Protein AF-A0AAN9V231-F1 (afdb_monomer)

Nearest PDB structures (foldseek):
  8a6m-assembly1_A  TM=7.339E-01  e=2.922E-03  Homo sapiens
  8vdo-assembly1_A  TM=5.564E-01  e=2.062E+00  Mus musculus
  8u8f-assembly1_R  TM=3.914E-01  e=3.463E-01  Homo sapiens
  2lqg-assembly1_A  TM=4.784E-01  e=1.957E+00  Mus musculus

Solvent-accessible surface area (backbone atoms only — not comparable to full-atom values): 8748 Å² total; per-residue (Å²): 118,74,64,61,58,51,53,54,54,51,51,52,52,53,47,50,54,51,33,50,52,46,37,52,54,40,51,49,54,52,50,54,48,51,52,34,64,75,64,76,44,80,73,92,59,82,88,62,81,66,88,54,68,55,52,57,46,43,38,50,48,25,53,50,47,51,54,50,47,51,49,62,62,44,28,70,76,77,37,62,92,75,54,48,69,67,57,46,40,50,53,34,41,53,49,15,52,50,26,48,53,39,21,51,55,42,47,80,71,42,88,48,69,73,54,40,51,46,24,52,54,28,46,50,48,17,52,52,28,44,52,52,27,51,51,50,51,53,52,59,63,66,68,66,69,78,76,77,68,82,80,80,81,90,82,134

Organism: NCBI:txid117547

Foldseek 3Di:
DVVVVVVLLVLLVVLLVLLVVLLVLLVVVVVVLVVCVVVVPVPDQPDPDDDPVLSVLSNVLSVLSNVLSCCLVVCVVPPVPPDDLVVNLVSLVVSLVSLVVSLVSLVVRDPDDSSPVSSVSSVVSSVSSVV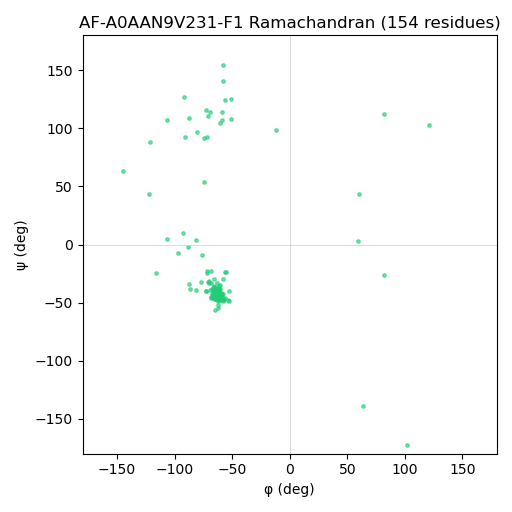SSVVSVVVVVVVPPDPPDPPPDPDD

Radius of gyration: 21.51 Å; Cα contacts (8 Å, |Δi|>4): 125; chains: 1; bounding box: 66×22×69 Å

Secondary structure (DSSP, 8-state):
-HHHHHHHHHHHHHHHHHHHHHHHHHHHHHHHHHHHHHT----SSTT--S--HHHHHHHHHHHHHHHHHHHHHHHHHH-TTT--HHHHHHHHHHHHHHHHHHHHHHHTT--SHHHHHHHHHHHHHHHHHHHHHHHHHHHHHHTT------------

Sequence (156 aa):
MATALSYVSIAYIVAAVFAVIELILTAYTLTQIAQTVASGTHRAFGYWGYSSPRVSFMLFNSVWTLLVLLYVALTPLYMASLHHKLAATVLTTITAIFWFAGSIALAVVSGGGVVAAAVAFGFFLWAIFTGLAALDLLETRRGGGVKTGPAANPGV

Structure (mmCIF, N/CA/C/O backbone):
data_AF-A0AAN9V231-F1
#
_entry.id   AF-A0AAN9V231-F1
#
loop_
_atom_site.group_PDB
_atom_site.id
_atom_site.type_symbol
_atom_site.label_atom_id
_atom_site.label_alt_id
_atom_site.label_comp_id
_atom_site.label_asym_id
_atom_site.label_entity_id
_atom_site.label_seq_id
_atom_site.pdbx_PDB_ins_code
_atom_site.Cartn_x
_atom_site.Cartn_y
_atom_site.Cartn_z
_atom_site.occupancy
_atom_site.B_iso_or_equiv
_atom_site.auth_seq_id
_atom_site.auth_comp_id
_atom_site.auth_asym_id
_atom_site.auth_atom_id
_atom_site.pdbx_PDB_model_num
ATOM 1 N N . MET A 1 1 ? -7.289 -9.402 25.177 1.00 45.44 1 MET A N 1
ATOM 2 C CA . MET A 1 1 ? -7.542 -8.184 24.371 1.00 45.44 1 MET A CA 1
ATOM 3 C C . MET A 1 1 ? -6.274 -7.349 24.146 1.00 45.44 1 MET A C 1
ATOM 5 O O . MET A 1 1 ? -6.127 -6.815 23.060 1.00 45.44 1 MET A O 1
ATOM 9 N N . ALA A 1 2 ? -5.318 -7.310 25.089 1.00 43.97 2 ALA A N 1
ATOM 10 C CA . ALA A 1 2 ? -4.039 -6.596 24.924 1.00 43.97 2 ALA A CA 1
ATOM 11 C C . ALA A 1 2 ? -3.099 -7.163 23.831 1.00 43.97 2 ALA A C 1
ATOM 13 O O . ALA A 1 2 ? -2.352 -6.417 23.208 1.00 43.97 2 ALA A O 1
ATOM 14 N N . THR A 1 3 ? -3.154 -8.468 23.550 1.00 52.34 3 THR A N 1
ATOM 15 C CA . THR A 1 3 ? -2.281 -9.122 22.556 1.00 52.34 3 THR A CA 1
ATOM 16 C C . THR A 1 3 ? -2.649 -8.782 21.110 1.00 52.34 3 THR A C 1
ATOM 18 O O . THR A 1 3 ? -1.765 -8.521 20.306 1.00 52.34 3 THR A O 1
ATOM 21 N N . ALA A 1 4 ? -3.942 -8.710 20.777 1.00 48.03 4 ALA A N 1
ATOM 22 C CA . ALA A 1 4 ? -4.405 -8.356 19.429 1.00 48.03 4 ALA A CA 1
ATOM 23 C C . ALA A 1 4 ? -3.995 -6.924 19.030 1.00 48.03 4 ALA A C 1
ATOM 25 O O . ALA A 1 4 ? -3.516 -6.705 17.921 1.00 48.03 4 ALA A O 1
ATOM 26 N N . LEU A 1 5 ? -4.082 -5.978 19.971 1.00 56.38 5 LEU A N 1
ATOM 27 C CA . LEU A 1 5 ? -3.612 -4.597 19.802 1.00 56.38 5 LEU A CA 1
ATOM 28 C C . LEU A 1 5 ? -2.095 -4.510 19.572 1.00 56.38 5 LEU A C 1
ATOM 30 O O . LEU A 1 5 ? -1.637 -3.667 18.801 1.00 56.38 5 LEU A O 1
ATOM 34 N N . SER A 1 6 ? -1.319 -5.412 20.185 1.00 67.31 6 SER A N 1
ATOM 35 C CA . SER A 1 6 ? 0.125 -5.508 19.954 1.00 67.31 6 SER A CA 1
ATOM 36 C C . SER A 1 6 ? 0.438 -6.002 18.537 1.00 67.31 6 SER A C 1
ATOM 38 O O . SER A 1 6 ? 1.238 -5.377 17.846 1.00 67.31 6 SER A O 1
ATOM 40 N N . TYR A 1 7 ? -0.247 -7.045 18.054 1.00 72.94 7 TYR A N 1
ATOM 41 C CA . TYR A 1 7 ? -0.036 -7.566 16.697 1.00 72.94 7 TYR A CA 1
ATOM 42 C C . TYR A 1 7 ? -0.441 -6.579 15.598 1.00 72.94 7 TYR A C 1
ATOM 44 O O . TYR A 1 7 ? 0.287 -6.434 14.619 1.00 72.94 7 TYR A O 1
ATOM 52 N N . VAL A 1 8 ? -1.563 -5.872 15.766 1.00 74.75 8 VAL A N 1
ATOM 53 C CA . VAL A 1 8 ? -2.022 -4.846 14.813 1.00 74.75 8 VAL A CA 1
ATOM 54 C C . VAL A 1 8 ? -1.013 -3.696 14.721 1.00 74.75 8 VAL A C 1
ATOM 56 O O . VAL A 1 8 ? -0.635 -3.289 13.625 1.00 74.75 8 VAL A O 1
ATOM 59 N N . SER A 1 9 ? -0.495 -3.234 15.862 1.00 77.69 9 SER A N 1
ATOM 60 C CA . SER A 1 9 ? 0.554 -2.206 15.904 1.00 77.69 9 SER A CA 1
ATOM 61 C C . SER A 1 9 ? 1.836 -2.655 15.192 1.00 77.69 9 SER A C 1
ATOM 63 O O . SER A 1 9 ? 2.403 -1.903 14.403 1.00 77.69 9 SER A O 1
ATOM 65 N N . ILE A 1 10 ? 2.273 -3.899 15.421 1.00 82.62 10 ILE A N 1
ATOM 66 C CA . ILE A 1 10 ? 3.444 -4.475 14.743 1.00 82.62 10 ILE A CA 1
ATOM 67 C C . ILE A 1 10 ? 3.209 -4.551 13.229 1.00 82.62 10 ILE A C 1
ATOM 69 O O . ILE A 1 10 ? 4.090 -4.181 12.456 1.00 82.62 10 ILE A O 1
ATOM 73 N N . ALA A 1 11 ? 2.020 -4.975 12.794 1.00 83.81 11 ALA A N 1
ATOM 74 C CA . ALA A 1 11 ? 1.671 -5.050 11.378 1.00 83.81 11 ALA A CA 1
ATOM 75 C C . ALA A 1 11 ? 1.719 -3.674 10.691 1.00 83.81 11 ALA A C 1
ATOM 77 O O . ALA A 1 11 ? 2.219 -3.584 9.572 1.00 83.81 11 ALA A O 1
ATOM 78 N N . TYR A 1 12 ? 1.293 -2.597 11.363 1.00 85.31 12 TYR A N 1
ATOM 79 C CA . TYR A 1 12 ? 1.435 -1.235 10.835 1.00 85.31 12 TYR A CA 1
ATOM 80 C C . TYR A 1 12 ? 2.895 -0.798 10.699 1.00 85.31 12 TYR A C 1
ATOM 82 O O . TYR A 1 12 ? 3.246 -0.176 9.698 1.00 85.31 12 TYR A O 1
ATOM 90 N N . ILE A 1 13 ? 3.760 -1.153 11.655 1.00 85.06 13 ILE A N 1
ATOM 91 C CA . ILE A 1 13 ? 5.198 -0.857 11.567 1.00 85.06 13 ILE A CA 1
ATOM 92 C C . ILE A 1 13 ? 5.819 -1.601 10.380 1.00 85.06 13 ILE A C 1
ATOM 94 O O . ILE A 1 13 ? 6.524 -0.996 9.574 1.00 85.06 13 ILE A O 1
ATOM 98 N N . VAL A 1 14 ? 5.529 -2.897 10.230 1.00 87.31 14 VAL A N 1
ATOM 99 C CA . VAL A 1 14 ? 6.024 -3.700 9.098 1.00 87.31 14 VAL A CA 1
ATOM 100 C C . VAL A 1 14 ? 5.511 -3.141 7.767 1.00 87.31 14 VAL A C 1
ATOM 102 O O . VAL A 1 14 ? 6.294 -2.979 6.832 1.00 87.31 14 VAL A O 1
ATOM 105 N N . ALA A 1 15 ? 4.228 -2.773 7.693 1.00 86.12 15 ALA A N 1
ATOM 106 C CA . ALA A 1 15 ? 3.647 -2.139 6.513 1.00 86.12 15 ALA A CA 1
ATOM 107 C C . ALA A 1 15 ? 4.323 -0.799 6.185 1.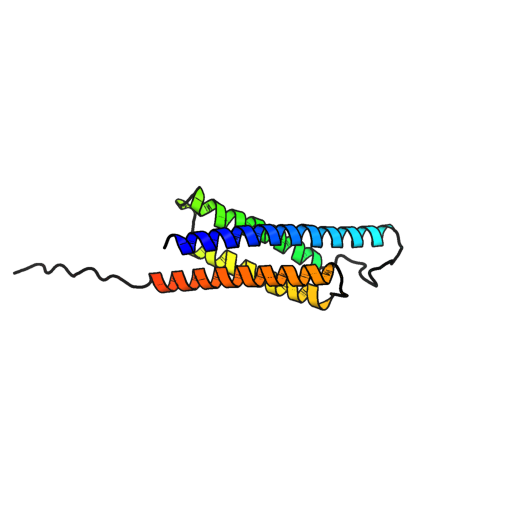00 86.12 15 ALA A C 1
ATOM 109 O O . ALA A 1 15 ? 4.586 -0.525 5.017 1.00 86.12 15 ALA A O 1
ATOM 110 N N . ALA A 1 16 ? 4.660 0.015 7.191 1.00 86.88 16 ALA A N 1
ATOM 111 C CA . ALA A 1 16 ? 5.379 1.270 6.986 1.00 86.88 16 ALA A CA 1
ATOM 112 C C . ALA A 1 16 ? 6.766 1.028 6.378 1.00 86.88 16 ALA A C 1
ATOM 114 O O . ALA A 1 16 ? 7.132 1.677 5.401 1.00 86.88 16 ALA A O 1
ATOM 115 N N . VAL A 1 17 ? 7.516 0.057 6.912 1.00 89.00 17 VAL A N 1
ATOM 116 C CA . VAL A 1 17 ? 8.841 -0.306 6.387 1.00 89.00 17 VAL A CA 1
ATOM 117 C C . VAL A 1 17 ? 8.737 -0.773 4.936 1.00 89.00 17 VAL A C 1
ATOM 119 O O . VAL A 1 17 ? 9.490 -0.302 4.086 1.00 89.00 17 VAL A O 1
ATOM 122 N N . PHE A 1 18 ? 7.783 -1.652 4.627 1.00 86.75 18 PHE A N 1
ATOM 123 C CA . PHE A 1 18 ? 7.593 -2.145 3.263 1.00 86.75 18 PHE A CA 1
ATOM 124 C C . PHE A 1 18 ? 7.149 -1.032 2.303 1.00 86.75 18 PHE A C 1
ATOM 126 O O . PHE A 1 18 ? 7.655 -0.966 1.187 1.00 86.75 18 PHE A O 1
ATOM 133 N N . ALA A 1 19 ? 6.285 -0.109 2.737 1.00 84.25 19 ALA A N 1
ATOM 134 C CA . ALA A 1 19 ? 5.872 1.036 1.924 1.00 84.25 19 ALA A CA 1
ATOM 135 C C . ALA A 1 19 ? 7.042 1.988 1.619 1.00 84.25 19 ALA A C 1
ATOM 137 O O . ALA A 1 19 ? 7.143 2.510 0.509 1.00 84.25 19 ALA A O 1
ATOM 138 N N . VAL A 1 20 ? 7.960 2.193 2.572 1.00 89.25 20 VAL A N 1
ATOM 139 C CA . VAL A 1 20 ? 9.189 2.974 2.343 1.00 89.25 20 VAL A CA 1
ATOM 140 C C . VAL A 1 20 ? 10.121 2.262 1.362 1.00 89.25 20 VAL A C 1
ATOM 142 O O . VAL A 1 20 ? 10.660 2.907 0.464 1.00 89.25 20 VAL A O 1
ATOM 145 N N . ILE A 1 21 ? 10.289 0.943 1.491 1.00 87.00 21 ILE A N 1
ATOM 146 C CA . ILE A 1 21 ? 11.085 0.141 0.549 1.00 87.00 21 ILE A CA 1
ATOM 147 C C . ILE A 1 21 ? 10.525 0.278 -0.874 1.00 87.00 21 ILE A C 1
ATOM 149 O O . ILE A 1 21 ? 11.282 0.576 -1.799 1.00 87.00 21 ILE A O 1
ATOM 153 N N . GLU A 1 22 ? 9.208 0.156 -1.046 1.00 86.69 22 GLU A N 1
ATOM 154 C CA . GLU A 1 22 ? 8.537 0.359 -2.334 1.00 86.69 22 GLU A CA 1
ATOM 155 C C . GLU A 1 22 ? 8.708 1.777 -2.878 1.00 86.69 22 GLU A C 1
ATOM 157 O O . GLU A 1 22 ? 8.964 1.965 -4.068 1.00 86.69 22 GLU A O 1
ATOM 162 N N . LEU A 1 23 ? 8.617 2.799 -2.024 1.00 85.56 23 LEU A N 1
ATOM 163 C CA . LEU A 1 23 ? 8.852 4.184 -2.431 1.00 85.56 23 LEU A CA 1
ATOM 164 C C . LEU A 1 23 ? 10.270 4.373 -2.989 1.00 85.56 23 LEU A C 1
ATOM 166 O O . LEU A 1 23 ? 10.449 5.022 -4.018 1.00 85.56 23 LEU A O 1
ATOM 170 N N . ILE A 1 24 ? 11.275 3.778 -2.342 1.00 82.62 24 ILE A N 1
ATOM 171 C CA . ILE A 1 24 ? 12.671 3.853 -2.789 1.00 82.62 24 ILE A CA 1
ATOM 172 C C . ILE A 1 24 ? 12.863 3.080 -4.101 1.00 82.62 24 ILE A C 1
ATOM 174 O O . ILE A 1 24 ? 13.472 3.605 -5.033 1.00 82.62 24 ILE A O 1
ATOM 178 N N . LEU A 1 25 ? 12.325 1.862 -4.206 1.00 80.00 25 LEU A N 1
ATOM 179 C CA . LEU A 1 25 ? 12.412 1.033 -5.415 1.00 80.00 25 LEU A CA 1
ATOM 180 C C . LEU A 1 25 ? 11.765 1.731 -6.617 1.00 80.00 25 LEU A C 1
ATOM 182 O O . LEU A 1 25 ? 12.376 1.849 -7.681 1.00 80.00 25 LEU A O 1
ATOM 186 N N . THR A 1 26 ? 10.555 2.257 -6.442 1.00 77.88 26 THR A N 1
ATOM 187 C CA . THR A 1 26 ? 9.824 2.967 -7.499 1.00 77.88 26 THR A CA 1
ATOM 188 C C . THR A 1 26 ? 10.522 4.269 -7.893 1.00 77.88 26 THR A C 1
ATOM 190 O O . THR A 1 26 ? 10.715 4.511 -9.087 1.00 77.88 26 THR A O 1
ATOM 193 N N . ALA A 1 27 ? 11.021 5.059 -6.937 1.00 80.50 27 ALA A N 1
ATOM 194 C CA . ALA A 1 27 ? 11.820 6.254 -7.223 1.00 80.50 27 ALA A CA 1
ATOM 195 C C . ALA A 1 27 ? 13.126 5.932 -7.975 1.00 80.50 27 ALA A C 1
ATOM 197 O O . ALA A 1 27 ? 13.499 6.642 -8.917 1.00 80.50 27 ALA A O 1
ATOM 198 N N . TYR A 1 28 ? 13.800 4.835 -7.621 1.00 79.50 28 TYR A N 1
ATOM 199 C CA . TYR A 1 28 ? 14.991 4.373 -8.331 1.00 79.50 28 TYR A CA 1
ATOM 200 C C . TYR A 1 28 ? 14.666 3.995 -9.782 1.00 79.50 28 TYR A C 1
ATOM 202 O O . TYR A 1 28 ? 15.356 4.445 -10.697 1.00 79.50 28 TYR A O 1
ATOM 210 N N . THR A 1 29 ? 13.579 3.250 -10.020 1.00 71.69 29 THR A N 1
ATOM 211 C CA . THR A 1 29 ? 13.161 2.897 -11.391 1.00 71.69 29 THR A CA 1
ATOM 212 C C . THR A 1 29 ? 12.827 4.130 -12.235 1.00 71.69 29 THR A C 1
ATOM 214 O O . THR A 1 29 ? 13.238 4.198 -13.392 1.00 71.69 29 THR A O 1
ATOM 217 N N . LEU A 1 30 ? 12.179 5.150 -11.658 1.00 71.94 30 LEU A N 1
ATOM 218 C CA . LEU A 1 30 ? 11.933 6.425 -12.344 1.00 71.94 30 LEU A CA 1
ATOM 219 C C . LEU A 1 30 ? 13.233 7.159 -12.687 1.00 71.94 30 LEU A C 1
ATOM 221 O O . LEU A 1 30 ? 13.364 7.695 -13.786 1.00 71.94 30 LEU A O 1
ATOM 225 N N . THR A 1 31 ? 14.207 7.150 -11.775 1.00 74.56 31 THR A N 1
ATOM 226 C CA . THR A 1 31 ? 15.513 7.791 -11.992 1.00 74.56 31 THR A CA 1
ATOM 227 C C . THR A 1 31 ? 16.284 7.110 -13.126 1.00 74.56 31 THR A C 1
ATOM 229 O O . THR A 1 31 ? 16.831 7.792 -13.990 1.00 74.56 31 THR A O 1
ATOM 232 N N . GLN A 1 32 ? 16.263 5.774 -13.186 1.00 68.50 32 GLN A N 1
ATOM 233 C CA . GLN A 1 32 ? 16.868 5.004 -14.279 1.00 68.50 32 GLN A CA 1
ATOM 234 C C . GLN A 1 32 ? 16.208 5.322 -15.630 1.00 68.50 32 GLN A C 1
ATOM 236 O O . GLN A 1 32 ? 16.903 5.550 -16.622 1.00 68.50 32 GLN A O 1
ATOM 241 N N . ILE A 1 33 ? 14.873 5.418 -15.672 1.00 66.81 33 ILE A N 1
ATOM 242 C CA . ILE A 1 33 ? 14.135 5.805 -16.885 1.00 66.81 33 ILE A CA 1
ATOM 243 C C . ILE A 1 33 ? 14.542 7.219 -17.326 1.00 66.81 33 ILE A C 1
ATOM 245 O O . ILE A 1 33 ? 14.886 7.424 -18.489 1.00 66.81 33 ILE A O 1
ATOM 249 N N . ALA A 1 34 ? 14.574 8.184 -16.403 1.00 66.94 34 ALA A N 1
ATOM 250 C CA . ALA A 1 34 ? 14.941 9.567 -16.702 1.00 66.94 34 ALA A CA 1
ATOM 251 C C . ALA A 1 34 ? 16.374 9.693 -17.251 1.00 66.94 34 ALA A C 1
ATOM 253 O O . ALA A 1 34 ? 16.602 10.394 -18.239 1.00 66.94 34 ALA A O 1
ATOM 254 N N . GLN A 1 35 ? 17.333 8.970 -16.664 1.00 64.69 35 GLN A N 1
ATOM 255 C CA . GLN A 1 35 ? 18.721 8.937 -17.136 1.00 64.69 35 GLN A CA 1
ATOM 256 C C . GLN A 1 35 ? 18.855 8.288 -18.521 1.00 64.69 35 GLN A C 1
ATOM 258 O O . GLN A 1 35 ? 19.641 8.759 -19.344 1.00 64.69 35 GLN A O 1
ATOM 263 N N . THR A 1 36 ? 18.063 7.255 -18.815 1.00 61.81 36 THR A N 1
ATOM 264 C CA . THR A 1 36 ? 18.053 6.581 -20.127 1.00 61.81 36 THR A CA 1
ATOM 265 C C . THR A 1 36 ? 17.517 7.509 -21.226 1.00 61.81 36 THR A C 1
ATOM 267 O O . THR A 1 36 ? 18.079 7.569 -22.318 1.00 61.81 36 THR A O 1
ATOM 270 N N . VAL A 1 37 ? 16.477 8.298 -20.924 1.00 61.62 37 VAL A N 1
ATOM 271 C CA . VAL A 1 37 ? 15.910 9.295 -21.852 1.00 61.62 37 VAL A CA 1
ATOM 272 C C . VAL A 1 37 ? 16.891 10.446 -22.101 1.00 61.62 37 VAL A C 1
ATOM 274 O O . VAL A 1 37 ? 17.082 10.848 -23.246 1.00 61.62 37 VAL A O 1
ATOM 277 N N . ALA A 1 38 ? 17.555 10.949 -21.055 1.00 65.12 38 ALA A N 1
ATOM 278 C CA . ALA A 1 38 ? 18.500 12.062 -21.169 1.00 65.12 38 ALA A CA 1
ATOM 279 C C . ALA A 1 38 ? 19.799 11.695 -21.910 1.00 65.12 38 ALA A C 1
ATOM 281 O O . ALA A 1 38 ? 20.392 12.538 -22.576 1.00 65.12 38 ALA A O 1
ATOM 282 N N . SER A 1 39 ? 20.248 10.441 -21.804 1.00 63.66 39 SER A N 1
ATOM 283 C CA . SER A 1 39 ? 21.500 9.972 -22.412 1.00 63.66 39 SER A CA 1
ATOM 284 C C . SER A 1 39 ? 21.341 9.457 -23.846 1.00 63.66 39 SER A C 1
ATOM 286 O O . SER A 1 39 ? 22.330 9.035 -24.444 1.00 63.66 39 SER A O 1
ATOM 288 N N . GLY A 1 40 ? 20.119 9.431 -24.403 1.00 58.78 40 GLY A N 1
ATOM 289 C CA . GLY A 1 40 ? 19.824 8.911 -25.750 1.00 58.78 40 GLY A CA 1
ATOM 290 C C . GLY A 1 40 ? 20.197 7.434 -25.959 1.00 58.78 40 GLY A C 1
ATOM 291 O O . GLY A 1 40 ? 20.055 6.891 -27.057 1.00 58.78 40 GLY A O 1
ATOM 292 N N . THR A 1 41 ? 20.683 6.766 -24.911 1.00 57.03 41 THR A N 1
ATOM 293 C CA . THR A 1 41 ? 21.264 5.435 -24.979 1.00 57.03 41 THR A CA 1
ATOM 294 C C . THR A 1 41 ? 20.270 4.466 -24.357 1.00 57.03 41 THR A C 1
ATOM 296 O O . THR A 1 41 ? 20.100 4.433 -23.145 1.00 57.03 41 THR A O 1
ATOM 299 N N . HIS A 1 42 ? 19.617 3.652 -25.185 1.00 57.84 42 HIS A N 1
ATOM 300 C CA . HIS A 1 42 ? 18.626 2.653 -24.769 1.00 57.84 42 HIS A CA 1
ATOM 301 C C . HIS A 1 42 ? 19.298 1.430 -24.115 1.00 57.84 42 HIS A C 1
ATOM 303 O O . HIS A 1 42 ? 19.144 0.303 -24.583 1.00 57.84 42 HIS A O 1
ATOM 309 N N . ARG A 1 43 ? 20.138 1.619 -23.091 1.00 52.59 43 ARG A N 1
ATOM 310 C CA . ARG A 1 43 ? 20.826 0.498 -22.436 1.00 52.59 43 ARG A CA 1
ATOM 311 C C . ARG A 1 43 ? 19.990 0.006 -21.253 1.00 52.59 43 ARG A C 1
ATOM 313 O O . ARG A 1 43 ? 19.627 0.774 -20.375 1.00 52.59 43 ARG A O 1
ATOM 320 N N . ALA A 1 44 ? 19.728 -1.300 -21.271 1.00 49.59 44 ALA A N 1
ATOM 321 C CA . ALA A 1 44 ? 19.129 -2.155 -20.238 1.00 49.59 44 ALA A CA 1
ATOM 322 C C . ALA A 1 44 ? 17.595 -2.201 -20.090 1.00 49.59 44 ALA A C 1
ATOM 324 O O . ALA A 1 44 ? 17.094 -3.258 -19.716 1.00 49.59 44 ALA A O 1
ATOM 325 N N . PHE A 1 45 ? 16.831 -1.171 -20.463 1.00 49.62 45 PHE A N 1
ATOM 326 C CA . PHE A 1 45 ? 15.359 -1.237 -20.433 1.00 49.62 45 PHE A CA 1
ATOM 327 C C . PHE A 1 45 ? 14.791 -0.987 -21.827 1.00 49.62 45 PHE A C 1
ATOM 329 O O . PHE A 1 45 ? 14.525 0.148 -22.218 1.00 49.62 45 PHE A O 1
ATOM 336 N N . GLY A 1 46 ? 14.659 -2.059 -22.612 1.00 45.66 46 GLY A N 1
ATOM 337 C CA . GLY A 1 46 ? 14.064 -1.992 -23.944 1.00 45.66 46 GLY A CA 1
ATOM 338 C C . GLY A 1 46 ? 12.707 -1.283 -23.909 1.00 45.66 46 GLY A C 1
ATOM 339 O O . GLY A 1 46 ? 11.830 -1.676 -23.151 1.00 45.66 46 GLY A O 1
ATOM 340 N N . TYR A 1 47 ? 12.555 -0.245 -24.736 1.00 43.06 47 TYR A N 1
ATOM 341 C CA . TYR A 1 47 ? 11.268 0.342 -25.132 1.00 43.06 47 TYR A CA 1
ATOM 342 C C . TYR A 1 47 ? 10.352 0.921 -24.024 1.00 43.06 47 TYR A C 1
ATOM 344 O O . TYR A 1 47 ? 9.136 0.778 -24.097 1.00 43.06 47 TYR A O 1
ATOM 352 N N . TRP A 1 48 ? 10.883 1.664 -23.044 1.00 46.72 48 TRP A N 1
ATOM 353 C CA . TRP A 1 48 ? 10.051 2.434 -22.087 1.00 46.72 48 TRP A CA 1
ATOM 354 C C . TRP A 1 48 ? 10.364 3.935 -22.075 1.00 46.72 48 TRP A C 1
ATOM 356 O O . TRP A 1 48 ? 10.436 4.571 -21.024 1.00 46.72 48 TRP A O 1
ATOM 366 N N . GLY A 1 49 ? 10.536 4.521 -23.263 1.00 44.53 49 GLY A N 1
ATOM 367 C CA . GLY A 1 49 ? 10.265 5.948 -23.419 1.00 44.53 49 GLY A CA 1
ATOM 368 C C . GLY A 1 49 ? 8.809 6.207 -23.019 1.00 44.53 49 GLY A C 1
ATOM 369 O O . GLY A 1 49 ? 7.946 5.388 -23.318 1.00 44.53 49 GLY A O 1
ATOM 370 N N . TYR A 1 50 ? 8.564 7.327 -22.341 1.00 43.44 50 TYR A N 1
ATOM 371 C CA . TYR A 1 50 ? 7.302 7.738 -21.709 1.00 43.44 50 TYR A CA 1
ATOM 372 C C . TYR A 1 50 ? 7.051 7.114 -20.330 1.00 43.44 50 TYR A C 1
ATOM 374 O O . TYR A 1 50 ? 6.810 5.919 -20.194 1.00 43.44 50 TYR A O 1
ATOM 382 N N . SER A 1 51 ? 7.092 7.985 -19.311 1.00 52.47 51 SER A N 1
ATOM 383 C CA . SER A 1 51 ? 6.478 7.837 -17.983 1.00 52.47 51 SER A CA 1
ATOM 384 C C . SER A 1 51 ? 5.489 6.672 -17.926 1.00 52.47 51 SER A C 1
ATOM 386 O O . SER A 1 51 ? 4.364 6.797 -18.404 1.00 52.47 51 SER A O 1
ATOM 388 N N . SER A 1 52 ? 5.919 5.513 -17.418 1.00 66.81 52 SER A N 1
ATOM 389 C CA . SER A 1 52 ? 5.043 4.344 -17.342 1.00 66.81 52 SER A CA 1
ATOM 390 C C . SER A 1 52 ? 4.006 4.641 -16.256 1.00 66.81 52 SER A C 1
ATOM 392 O O . SER A 1 52 ? 4.388 4.670 -15.082 1.00 66.81 52 SER A O 1
ATOM 394 N N . PRO A 1 53 ? 2.712 4.845 -16.587 1.00 74.00 53 PRO A N 1
ATOM 395 C CA . PRO A 1 53 ? 1.699 5.266 -15.609 1.00 74.00 53 PRO A CA 1
ATOM 396 C C . PRO A 1 53 ? 1.603 4.319 -14.402 1.00 74.00 53 PRO A C 1
ATOM 398 O O . PRO A 1 53 ? 1.224 4.719 -13.307 1.00 74.00 53 PRO A O 1
ATOM 401 N N . ARG A 1 54 ? 2.028 3.066 -14.598 1.00 79.44 54 ARG A N 1
ATOM 402 C CA . ARG A 1 54 ? 2.179 2.016 -13.585 1.00 79.44 54 ARG A CA 1
ATOM 403 C C . ARG A 1 54 ? 3.153 2.387 -12.465 1.00 79.44 54 ARG A C 1
ATOM 405 O O . ARG A 1 54 ? 2.838 2.192 -11.298 1.00 79.44 54 ARG A O 1
ATOM 412 N N . VAL A 1 55 ? 4.325 2.926 -12.805 1.00 78.38 55 VAL A N 1
ATOM 413 C CA . VAL A 1 55 ? 5.352 3.285 -11.812 1.00 78.38 55 VAL A CA 1
ATOM 414 C C . VAL A 1 55 ? 4.918 4.526 -11.034 1.00 78.38 55 VAL A C 1
ATOM 416 O O . VAL A 1 55 ? 5.052 4.566 -9.815 1.00 78.38 55 VAL A O 1
ATOM 419 N N . SER A 1 56 ? 4.311 5.505 -11.714 1.00 82.38 56 SER A N 1
ATOM 420 C CA . SER A 1 56 ? 3.698 6.667 -11.059 1.00 82.38 56 SER A CA 1
ATOM 421 C C . SER A 1 56 ? 2.561 6.264 -10.116 1.00 82.38 56 SER A C 1
ATOM 423 O O . SER A 1 56 ? 2.448 6.829 -9.031 1.00 82.38 56 SER A O 1
ATOM 425 N N . PHE A 1 57 ? 1.755 5.263 -10.489 1.00 85.81 57 PHE A N 1
ATOM 426 C CA . PHE A 1 57 ? 0.723 4.707 -9.615 1.00 85.81 57 PHE A CA 1
ATOM 427 C C . PHE A 1 57 ? 1.319 4.047 -8.368 1.00 85.81 57 PHE A C 1
ATOM 429 O O . PHE A 1 57 ? 0.826 4.292 -7.273 1.00 85.81 57 PHE A O 1
ATOM 436 N N . MET A 1 58 ? 2.398 3.269 -8.500 1.00 86.25 58 MET A N 1
ATOM 437 C CA . MET A 1 58 ? 3.070 2.673 -7.338 1.00 86.25 58 MET A CA 1
ATOM 438 C C . MET A 1 58 ? 3.678 3.733 -6.412 1.00 86.25 58 MET A C 1
ATOM 440 O O . MET A 1 58 ? 3.547 3.623 -5.198 1.00 86.25 58 MET A O 1
ATOM 444 N N . LEU A 1 59 ? 4.253 4.807 -6.964 1.00 85.88 59 LEU A N 1
ATOM 445 C CA . LEU A 1 59 ? 4.756 5.929 -6.167 1.00 85.88 59 LEU A CA 1
ATOM 446 C C . LEU A 1 59 ? 3.626 6.639 -5.409 1.00 85.88 59 LEU A C 1
ATOM 448 O O . LEU A 1 59 ? 3.746 6.880 -4.207 1.00 85.88 59 LEU A O 1
ATOM 452 N N . PHE A 1 60 ? 2.510 6.925 -6.089 1.00 88.94 60 PHE A N 1
ATOM 453 C CA . PHE A 1 60 ? 1.301 7.441 -5.444 1.00 88.94 60 PHE A CA 1
ATOM 454 C C . PHE A 1 60 ? 0.830 6.500 -4.333 1.00 88.94 60 PHE A C 1
ATOM 456 O O . PHE A 1 60 ? 0.552 6.956 -3.228 1.00 88.94 60 PHE A O 1
ATOM 463 N N . ASN A 1 61 ? 0.783 5.197 -4.604 1.00 91.19 61 ASN A N 1
ATOM 464 C CA . ASN A 1 61 ? 0.301 4.200 -3.663 1.00 91.19 61 ASN A CA 1
ATOM 465 C C . ASN A 1 61 ? 1.175 4.127 -2.400 1.00 91.19 61 ASN A C 1
ATOM 467 O O . ASN A 1 61 ? 0.645 4.076 -1.290 1.00 91.19 61 ASN A O 1
ATOM 471 N N . SER A 1 62 ? 2.501 4.206 -2.538 1.00 88.19 62 SER A N 1
ATOM 472 C CA . SER A 1 62 ? 3.424 4.271 -1.401 1.00 88.19 62 SER A CA 1
ATOM 473 C C . SER A 1 62 ? 3.199 5.522 -0.549 1.00 88.19 62 SER A C 1
ATOM 475 O O . SER A 1 62 ? 3.065 5.418 0.670 1.00 88.19 62 SER A O 1
ATOM 477 N N . VAL A 1 63 ? 3.088 6.703 -1.171 1.00 90.25 63 VAL A N 1
ATOM 478 C CA . VAL A 1 63 ? 2.826 7.964 -0.451 1.00 90.25 63 VAL A CA 1
ATOM 479 C C . VAL A 1 63 ? 1.459 7.933 0.235 1.00 90.25 63 VAL A C 1
ATOM 481 O O . VAL A 1 63 ? 1.359 8.245 1.420 1.00 90.25 63 VAL A O 1
ATOM 484 N N . TRP A 1 64 ? 0.417 7.506 -0.482 1.00 91.88 64 TRP A N 1
ATOM 485 C CA . TRP A 1 64 ? -0.929 7.301 0.055 1.00 91.88 64 TRP A CA 1
ATOM 486 C C . TRP A 1 64 ? -0.898 6.394 1.285 1.00 91.88 64 TRP A C 1
ATOM 488 O O . TRP A 1 64 ? -1.433 6.747 2.331 1.00 91.88 64 TRP A O 1
ATOM 498 N N . THR A 1 65 ? -0.206 5.261 1.190 1.00 90.00 65 THR A N 1
ATOM 499 C CA . THR A 1 65 ? -0.089 4.290 2.281 1.00 90.00 65 THR A CA 1
ATOM 500 C C . THR A 1 65 ? 0.568 4.897 3.516 1.00 90.00 65 THR A C 1
ATOM 502 O O . THR A 1 65 ? 0.087 4.679 4.625 1.00 90.00 65 THR A O 1
ATOM 505 N N . LEU A 1 66 ? 1.620 5.705 3.351 1.00 89.06 66 LEU A N 1
ATOM 506 C CA . LEU A 1 66 ? 2.250 6.408 4.471 1.00 89.06 66 LEU A CA 1
ATOM 507 C C . LEU A 1 66 ? 1.287 7.393 5.144 1.00 89.06 66 LEU A C 1
ATOM 509 O O . LEU A 1 66 ? 1.250 7.451 6.370 1.00 89.06 66 LEU A O 1
ATOM 513 N N . LEU A 1 67 ? 0.467 8.114 4.372 1.00 88.38 67 LEU A N 1
ATOM 514 C CA . LEU A 1 67 ? -0.565 9.004 4.917 1.00 88.38 67 LEU A CA 1
ATOM 515 C C . LEU A 1 67 ? -1.662 8.229 5.661 1.00 88.38 67 LEU A C 1
ATOM 517 O O . LEU A 1 67 ? -2.086 8.641 6.740 1.00 88.38 67 LEU A O 1
ATOM 521 N N . VAL A 1 68 ? -2.099 7.088 5.120 1.00 88.12 68 VAL A N 1
ATO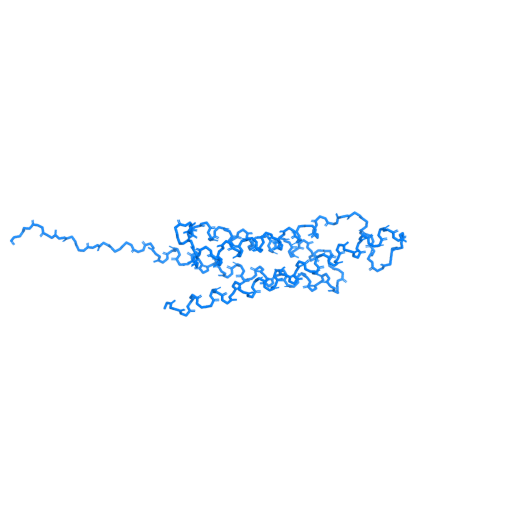M 522 C CA . VAL A 1 68 ? -3.071 6.211 5.786 1.00 88.12 68 VAL A CA 1
ATOM 523 C C . VAL A 1 68 ? -2.505 5.669 7.092 1.00 88.12 68 VAL A C 1
ATOM 525 O O . VAL A 1 68 ? -3.190 5.711 8.109 1.00 88.12 68 VAL A O 1
ATOM 528 N N . LEU A 1 69 ? -1.256 5.203 7.098 1.00 86.44 69 LEU A N 1
ATOM 529 C CA . LEU A 1 69 ? -0.595 4.719 8.309 1.00 86.44 69 LEU A CA 1
ATOM 530 C C . LEU A 1 69 ? -0.411 5.840 9.334 1.00 86.44 69 LEU A C 1
ATOM 532 O O . LEU A 1 69 ? -0.635 5.608 10.518 1.00 86.44 69 LEU A O 1
ATOM 536 N N . LEU A 1 70 ? -0.086 7.057 8.892 1.00 84.62 70 LEU A N 1
ATOM 537 C CA . LEU A 1 70 ? -0.030 8.237 9.752 1.00 84.62 70 LEU A CA 1
ATOM 538 C C . 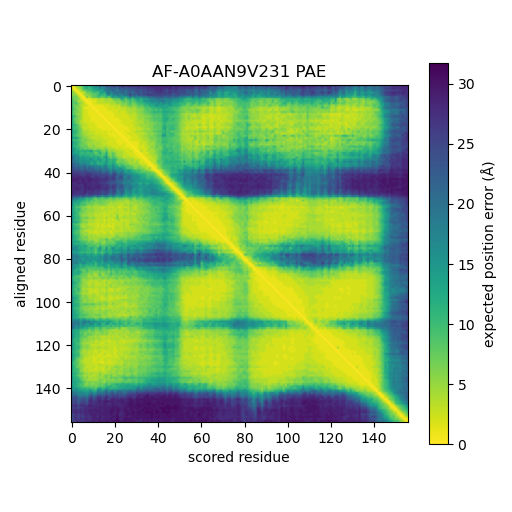LEU A 1 70 ? -1.381 8.460 10.447 1.00 84.62 70 LEU A C 1
ATOM 540 O O . LEU A 1 70 ? -1.424 8.602 11.666 1.00 84.62 70 LEU A O 1
ATOM 544 N N . TYR A 1 71 ? -2.491 8.410 9.703 1.00 79.56 71 TYR A N 1
ATOM 545 C CA . TYR A 1 71 ? -3.833 8.525 10.277 1.00 79.56 71 TYR A CA 1
ATOM 546 C C . TYR A 1 71 ? -4.158 7.350 11.212 1.00 79.56 71 TYR A C 1
ATOM 548 O O . TYR A 1 71 ? -4.464 7.555 12.383 1.00 79.56 71 TYR A O 1
ATOM 556 N N . VAL A 1 72 ? -4.069 6.108 10.748 1.00 80.81 72 VAL A N 1
ATOM 557 C CA . VAL A 1 72 ? -4.551 4.944 11.506 1.00 80.81 72 VAL A CA 1
ATOM 558 C C . VAL A 1 72 ? -3.674 4.633 12.728 1.00 80.81 72 VAL A C 1
ATOM 560 O O . VAL A 1 72 ? -4.202 4.205 13.751 1.00 80.81 72 VAL A O 1
ATOM 563 N N . ALA A 1 73 ? -2.362 4.887 12.675 1.00 75.44 73 ALA A N 1
ATOM 564 C CA . ALA A 1 73 ? -1.455 4.610 13.791 1.00 75.44 73 ALA A CA 1
ATOM 565 C C . ALA A 1 73 ? -1.368 5.759 14.814 1.00 75.44 73 ALA A C 1
ATOM 567 O O . ALA A 1 73 ? -1.306 5.490 16.013 1.00 75.44 73 ALA A O 1
ATOM 568 N N . LEU A 1 74 ? -1.375 7.032 14.387 1.00 68.62 74 LEU A N 1
ATOM 569 C CA . LEU A 1 74 ? -1.213 8.164 15.318 1.00 68.62 74 LEU A CA 1
ATOM 570 C C . LEU A 1 74 ? -2.531 8.644 15.926 1.00 68.62 74 LEU A C 1
ATOM 572 O O . LEU A 1 74 ? -2.550 9.054 17.087 1.00 68.62 74 LEU A O 1
ATOM 576 N N . THR A 1 75 ? -3.641 8.594 15.186 1.00 65.94 75 THR A N 1
ATOM 577 C CA . THR A 1 75 ? -4.933 9.103 15.680 1.00 65.94 75 THR A CA 1
ATOM 578 C C . THR A 1 75 ? -5.416 8.400 16.959 1.00 65.94 75 THR A C 1
ATOM 580 O O . THR A 1 75 ? -5.808 9.111 17.884 1.00 65.94 75 THR A O 1
ATOM 583 N N . PRO A 1 76 ? -5.344 7.059 17.116 1.00 60.91 76 PRO A N 1
ATOM 584 C CA . PRO A 1 76 ? -5.721 6.423 18.382 1.00 60.91 76 PRO A CA 1
ATOM 585 C C . PRO A 1 76 ? -4.757 6.735 19.540 1.00 60.91 76 PRO A C 1
ATOM 587 O O . PRO A 1 76 ? -5.172 6.648 20.693 1.00 60.91 76 PRO A O 1
ATOM 590 N N . LEU A 1 77 ? -3.502 7.114 19.259 1.00 63.44 77 LEU A N 1
ATOM 591 C CA . LEU A 1 77 ? -2.510 7.448 20.288 1.00 63.44 77 LEU A CA 1
ATOM 592 C C . LEU A 1 77 ? -2.660 8.881 20.821 1.00 63.44 77 LEU A C 1
ATOM 594 O O . LEU A 1 77 ? -2.472 9.112 22.012 1.00 63.44 77 LEU A O 1
ATOM 598 N N . TYR A 1 78 ? -2.973 9.838 19.943 1.00 58.34 78 TYR A N 1
ATOM 599 C CA . TYR A 1 78 ? -2.918 11.268 20.269 1.00 58.34 78 TYR A CA 1
ATOM 600 C C . TYR A 1 78 ? -4.277 11.976 20.222 1.00 58.34 78 TYR A C 1
ATOM 602 O O . TYR A 1 78 ? -4.447 13.004 20.874 1.00 58.34 78 TYR A O 1
ATOM 610 N N . MET A 1 79 ? -5.251 11.469 19.455 1.00 55.03 79 MET A N 1
ATOM 611 C CA . MET A 1 79 ? -6.506 12.173 19.155 1.00 55.03 79 MET A CA 1
ATOM 612 C C . MET A 1 79 ? -7.693 11.204 19.053 1.00 55.03 79 MET A C 1
ATOM 614 O O . MET A 1 79 ? -8.343 11.077 18.014 1.00 55.03 79 MET A O 1
ATOM 618 N N . ALA A 1 80 ? -8.014 10.536 20.165 1.00 59.62 80 ALA A N 1
ATOM 619 C CA . ALA A 1 80 ? -9.107 9.562 20.243 1.00 59.62 80 ALA A CA 1
ATOM 620 C C . ALA A 1 80 ? -10.488 10.123 19.829 1.00 59.62 80 ALA A C 1
ATOM 622 O O . ALA A 1 80 ? -11.344 9.361 19.388 1.00 59.62 80 ALA A O 1
ATOM 623 N N . SER A 1 81 ? -10.703 11.443 19.914 1.00 54.97 81 SER A N 1
ATOM 624 C CA . SER A 1 81 ? -11.948 12.105 19.490 1.00 54.97 81 SER A CA 1
ATOM 625 C C . SER A 1 81 ? -12.140 12.172 17.968 1.00 54.97 81 SER A C 1
ATOM 627 O O . SER A 1 81 ? -13.273 12.286 17.509 1.00 54.97 81 SER A O 1
ATOM 629 N N . LEU A 1 82 ? -11.063 12.083 17.179 1.00 55.22 82 LEU A N 1
ATOM 630 C CA . LEU A 1 82 ? -11.106 12.126 15.709 1.00 55.22 82 LEU A CA 1
ATOM 631 C C . LEU A 1 82 ? -11.091 10.727 15.072 1.00 55.22 82 LEU A C 1
ATOM 633 O O . LEU A 1 82 ? -11.278 10.588 13.859 1.00 55.22 82 LEU A O 1
ATOM 637 N N . HIS A 1 83 ? -10.890 9.678 15.874 1.00 58.78 83 HIS A N 1
ATOM 638 C CA . HIS A 1 83 ? -10.745 8.314 15.383 1.00 58.78 83 HIS A CA 1
ATOM 639 C C . HIS A 1 83 ? -12.105 7.676 15.068 1.00 58.78 83 HIS A C 1
ATOM 641 O O . HIS A 1 83 ? -12.785 7.125 15.935 1.00 58.78 83 HIS A O 1
ATOM 647 N N . HIS A 1 84 ? -12.494 7.714 13.794 1.00 68.81 84 HIS A N 1
ATOM 648 C CA . HIS A 1 84 ? -13.671 7.000 13.312 1.00 68.81 84 HIS A CA 1
ATOM 649 C C . HIS A 1 84 ? -13.273 5.583 12.911 1.00 68.81 84 HIS A C 1
ATOM 651 O O . HIS A 1 84 ? -12.642 5.383 11.874 1.00 68.81 84 HIS A O 1
ATOM 657 N N . LYS A 1 85 ? -13.690 4.585 13.704 1.00 68.94 85 LYS A N 1
ATOM 658 C CA . LYS A 1 85 ? -13.367 3.169 13.447 1.00 68.94 85 LYS A CA 1
ATOM 659 C C . LYS A 1 85 ? -13.742 2.745 12.019 1.00 68.94 85 LYS A C 1
ATOM 661 O O . LYS A 1 85 ? -12.961 2.085 11.352 1.00 68.94 85 LYS A O 1
ATOM 666 N N . LEU A 1 86 ? -14.886 3.221 11.520 1.00 73.56 86 LEU A N 1
ATOM 667 C CA . LEU A 1 86 ? -15.353 2.951 10.157 1.00 73.56 86 LEU A CA 1
ATOM 668 C C . LEU A 1 86 ? -14.469 3.618 9.087 1.00 73.56 86 LEU A C 1
ATOM 670 O O . LEU A 1 86 ? -14.189 3.002 8.064 1.00 73.56 86 LEU A O 1
ATOM 674 N N . ALA A 1 87 ? -13.976 4.836 9.333 1.00 78.12 87 ALA A N 1
ATOM 675 C CA . ALA A 1 87 ? -13.064 5.512 8.411 1.00 78.12 87 ALA A CA 1
ATOM 676 C C . ALA A 1 87 ? -11.725 4.770 8.311 1.00 78.12 87 ALA A C 1
ATOM 678 O O . ALA A 1 87 ? -11.252 4.529 7.203 1.00 78.12 87 ALA A O 1
ATOM 679 N N . ALA A 1 88 ? -11.158 4.342 9.446 1.00 80.19 88 ALA A N 1
ATOM 680 C CA . ALA A 1 88 ? -9.933 3.543 9.476 1.00 80.19 88 ALA A CA 1
ATOM 681 C C . ALA A 1 88 ? -10.084 2.238 8.671 1.00 80.19 88 ALA A C 1
ATOM 683 O O . ALA A 1 88 ? -9.248 1.959 7.816 1.00 80.19 88 ALA A O 1
ATOM 684 N N . THR A 1 89 ? -11.192 1.506 8.851 1.00 82.19 89 THR A N 1
ATOM 685 C CA . THR A 1 89 ? -11.484 0.277 8.089 1.00 82.19 89 THR A CA 1
ATOM 686 C C . THR A 1 89 ? -11.641 0.528 6.586 1.00 82.19 89 THR A C 1
ATOM 688 O O . THR A 1 89 ? -11.186 -0.265 5.759 1.00 82.19 89 THR A O 1
ATOM 691 N N . VAL A 1 90 ? -12.283 1.632 6.195 1.00 86.06 90 VAL A N 1
ATOM 692 C CA . VAL A 1 90 ? -12.421 2.000 4.776 1.00 86.06 90 VAL A CA 1
ATOM 693 C C . VAL A 1 90 ? -11.055 2.340 4.173 1.00 86.06 90 VAL A C 1
ATOM 695 O O . VAL A 1 90 ? -10.726 1.851 3.094 1.00 86.06 90 VAL A O 1
ATOM 698 N N . LEU A 1 91 ? -10.232 3.119 4.879 1.00 89.25 91 LEU A N 1
ATOM 699 C CA . LEU A 1 91 ? -8.888 3.501 4.442 1.00 89.25 91 LEU A CA 1
ATOM 700 C C . LEU A 1 91 ? -7.965 2.285 4.280 1.00 89.25 91 LEU A C 1
ATOM 702 O O . LEU A 1 91 ? -7.272 2.181 3.264 1.00 89.25 91 LEU A O 1
ATOM 706 N N . THR A 1 92 ? -7.980 1.338 5.223 1.00 88.31 92 THR A N 1
ATOM 707 C CA . THR A 1 92 ? -7.190 0.098 5.120 1.00 88.31 92 THR A CA 1
ATOM 708 C C . THR A 1 92 ? -7.661 -0.774 3.955 1.00 88.31 92 THR A C 1
ATOM 710 O O . THR A 1 92 ? -6.832 -1.289 3.204 1.00 88.31 92 THR A O 1
ATOM 713 N N . THR A 1 93 ? -8.974 -0.857 3.721 1.00 89.38 93 THR A N 1
ATOM 714 C CA . THR A 1 93 ? -9.554 -1.606 2.592 1.00 89.38 93 THR A CA 1
ATOM 715 C C . THR A 1 93 ? -9.178 -1.001 1.236 1.00 89.38 93 THR A C 1
ATOM 717 O O . THR A 1 93 ? -8.744 -1.721 0.339 1.00 89.38 93 THR A O 1
ATOM 720 N N . ILE A 1 94 ? -9.298 0.322 1.075 1.00 93.88 94 ILE A N 1
ATOM 721 C CA . ILE A 1 94 ? -8.893 1.019 -0.159 1.00 93.88 94 ILE A CA 1
ATOM 722 C C . ILE A 1 94 ? -7.400 0.806 -0.419 1.00 93.88 94 ILE A C 1
ATOM 724 O O . ILE A 1 94 ? -7.001 0.502 -1.542 1.00 93.88 94 ILE A O 1
ATOM 728 N N . THR A 1 95 ? -6.584 0.899 0.631 1.00 92.94 95 THR A N 1
ATOM 729 C CA . THR A 1 95 ? -5.136 0.680 0.539 1.00 92.94 95 THR A CA 1
ATOM 730 C C . THR A 1 95 ? -4.819 -0.742 0.074 1.00 92.94 95 THR A C 1
ATOM 732 O O . THR A 1 95 ? -3.992 -0.917 -0.818 1.00 92.94 95 THR A O 1
ATOM 735 N N . ALA A 1 96 ? -5.530 -1.760 0.574 1.00 92.88 96 ALA A N 1
ATOM 736 C CA . ALA A 1 96 ? -5.403 -3.124 0.062 1.00 92.88 96 ALA A CA 1
ATOM 737 C C . ALA A 1 96 ? -5.709 -3.196 -1.446 1.00 92.88 96 ALA A C 1
ATOM 739 O O . ALA A 1 96 ? -4.916 -3.738 -2.213 1.00 92.88 96 ALA A O 1
ATOM 740 N N . ILE A 1 97 ? -6.818 -2.603 -1.900 1.00 94.06 97 ILE A N 1
ATOM 741 C CA . ILE A 1 97 ? -7.201 -2.608 -3.322 1.00 94.06 97 ILE A CA 1
ATOM 742 C C . ILE A 1 97 ? -6.122 -1.950 -4.192 1.00 94.06 97 ILE A C 1
ATOM 744 O O . ILE A 1 97 ? -5.787 -2.478 -5.254 1.00 94.06 97 ILE A O 1
ATOM 748 N N . PHE A 1 98 ? -5.544 -0.834 -3.746 1.00 93.50 98 PHE A N 1
ATOM 749 C CA . PHE A 1 98 ? -4.476 -0.164 -4.485 1.00 93.50 98 PHE A CA 1
ATOM 750 C C . PHE A 1 98 ? -3.211 -1.016 -4.583 1.00 93.50 98 PHE A C 1
ATOM 752 O O . PHE A 1 98 ? -2.672 -1.157 -5.680 1.00 93.50 98 PHE A O 1
ATOM 759 N N . TRP A 1 99 ? -2.773 -1.649 -3.489 1.00 93.69 99 TRP A N 1
ATOM 760 C CA . TRP A 1 99 ? -1.622 -2.559 -3.529 1.00 93.69 99 TRP A CA 1
ATOM 761 C C . TRP A 1 99 ? -1.865 -3.766 -4.430 1.00 93.69 99 TRP A C 1
ATOM 763 O O . TRP A 1 99 ? -0.962 -4.154 -5.170 1.00 93.69 99 TRP A O 1
ATOM 773 N N . PHE A 1 100 ? -3.081 -4.317 -4.448 1.00 94.00 100 PHE A N 1
ATOM 774 C CA . PHE A 1 100 ? -3.438 -5.396 -5.370 1.00 94.00 100 PHE A CA 1
ATOM 775 C C . PHE A 1 100 ? -3.330 -4.953 -6.833 1.00 94.00 100 PHE A C 1
ATOM 777 O O . PHE A 1 100 ? -2.612 -5.560 -7.630 1.00 94.00 100 PHE A O 1
ATOM 784 N N . ALA A 1 101 ? -4.024 -3.865 -7.177 1.00 93.06 101 ALA A N 1
ATOM 785 C CA . ALA A 1 101 ? -4.081 -3.351 -8.538 1.00 93.06 101 ALA A CA 1
ATOM 786 C C . ALA A 1 101 ? -2.694 -2.923 -9.039 1.00 93.06 101 ALA A C 1
ATOM 788 O O . ALA A 1 101 ? -2.306 -3.265 -10.156 1.00 93.06 101 ALA A O 1
ATOM 789 N N . GLY A 1 102 ? -1.925 -2.228 -8.199 1.00 88.06 102 GLY A N 1
ATOM 790 C CA . GLY A 1 102 ? -0.578 -1.767 -8.520 1.00 88.06 102 GLY A CA 1
ATOM 791 C C . GLY A 1 102 ? 0.389 -2.915 -8.758 1.00 88.06 102 GLY A C 1
ATOM 792 O O . GLY A 1 102 ? 1.108 -2.908 -9.757 1.00 88.06 102 GLY A O 1
ATOM 793 N N . SER A 1 103 ? 0.361 -3.936 -7.897 1.00 91.00 103 SER A N 1
ATOM 794 C CA . SER A 1 103 ? 1.251 -5.098 -8.012 1.00 91.00 103 SER A CA 1
ATOM 795 C C . SER A 1 103 ? 0.995 -5.876 -9.297 1.00 91.00 103 SER A C 1
ATOM 797 O O . SER A 1 103 ? 1.945 -6.210 -10.000 1.00 91.00 103 SER A O 1
ATOM 799 N N . ILE A 1 104 ? -0.272 -6.089 -9.672 1.00 90.50 104 ILE A N 1
ATOM 800 C CA . ILE A 1 104 ? -0.620 -6.719 -10.954 1.00 90.50 104 ILE A CA 1
ATOM 801 C C . ILE A 1 104 ? -0.177 -5.843 -12.127 1.00 90.50 104 ILE A C 1
ATOM 803 O O . ILE A 1 104 ? 0.433 -6.338 -13.075 1.00 90.50 104 ILE A O 1
ATOM 807 N N . ALA A 1 105 ? -0.444 -4.538 -12.067 1.00 88.19 105 ALA A N 1
ATOM 808 C CA . ALA A 1 105 ? -0.089 -3.619 -13.140 1.00 88.19 105 ALA A CA 1
ATOM 809 C C . ALA A 1 105 ? 1.432 -3.565 -13.382 1.00 88.19 105 ALA A C 1
ATOM 811 O O . ALA A 1 105 ? 1.866 -3.464 -14.532 1.00 88.19 105 ALA A O 1
ATOM 812 N N . LEU A 1 106 ? 2.237 -3.669 -12.320 1.00 83.31 106 LEU A N 1
ATOM 813 C CA . LEU A 1 106 ? 3.694 -3.752 -12.403 1.00 83.31 106 LEU A CA 1
ATOM 814 C C . LEU A 1 106 ? 4.175 -5.157 -12.820 1.00 83.31 106 LEU A C 1
ATOM 816 O O . LEU A 1 106 ? 5.155 -5.270 -13.554 1.00 83.31 106 LEU A O 1
ATOM 820 N N . ALA A 1 107 ? 3.461 -6.220 -12.435 1.00 85.94 107 ALA A N 1
ATOM 821 C CA . ALA A 1 107 ? 3.784 -7.601 -12.801 1.00 85.94 107 ALA A CA 1
ATOM 822 C C . ALA A 1 107 ? 3.710 -7.844 -14.312 1.00 85.94 107 ALA A C 1
ATOM 824 O O . ALA A 1 107 ? 4.597 -8.488 -14.864 1.00 85.94 107 ALA A O 1
ATOM 825 N N . VAL A 1 108 ? 2.700 -7.282 -14.989 1.00 85.12 108 VAL A N 1
ATOM 826 C CA . VAL A 1 108 ? 2.510 -7.426 -16.448 1.00 85.12 108 VAL A CA 1
ATOM 827 C C . VAL A 1 108 ? 3.723 -6.937 -17.244 1.00 85.12 108 VAL A C 1
ATOM 829 O O . VAL A 1 108 ? 3.993 -7.433 -18.333 1.00 85.12 108 VAL A O 1
ATOM 832 N N . VAL A 1 109 ? 4.458 -5.963 -16.707 1.00 74.25 109 VAL A N 1
ATOM 833 C CA . VAL A 1 109 ? 5.619 -5.350 -17.368 1.00 74.25 109 VAL A CA 1
ATOM 834 C C . VAL A 1 109 ? 6.951 -5.785 -16.758 1.00 74.25 109 VAL A C 1
ATOM 836 O O . VAL A 1 109 ? 8.003 -5.271 -17.135 1.00 74.25 109 VAL A O 1
ATOM 839 N N . SER A 1 110 ? 6.924 -6.716 -15.805 1.00 73.56 110 SER A N 1
ATOM 840 C CA . SER A 1 110 ? 8.124 -7.176 -15.121 1.00 73.56 110 SER A CA 1
ATOM 841 C C . SER A 1 110 ? 8.972 -8.050 -16.043 1.00 73.56 110 SER A C 1
ATOM 843 O O . SER A 1 110 ? 8.573 -9.145 -16.430 1.00 73.56 110 SER A O 1
ATOM 845 N N . GLY A 1 111 ? 10.177 -7.575 -16.363 1.00 67.81 111 GLY A N 1
ATOM 846 C CA . GLY A 1 111 ? 11.212 -8.348 -17.059 1.00 67.81 111 GLY A CA 1
ATOM 847 C C . GLY A 1 111 ? 12.197 -9.054 -16.118 1.00 67.81 111 GLY A C 1
ATOM 848 O O . GLY A 1 111 ? 13.226 -9.536 -16.581 1.00 67.81 111 GLY A O 1
ATOM 849 N N . GLY A 1 112 ? 11.927 -9.075 -14.805 1.00 74.81 112 GLY A N 1
ATOM 850 C CA . GLY A 1 112 ? 12.856 -9.561 -13.777 1.00 74.81 112 GLY A CA 1
ATOM 851 C C . GLY A 1 112 ? 13.579 -8.445 -13.007 1.00 74.81 112 GLY A C 1
ATOM 852 O O . GLY A 1 112 ? 13.267 -7.259 -13.129 1.00 74.81 112 GLY A O 1
ATOM 853 N N . GLY A 1 113 ? 14.544 -8.832 -12.168 1.00 78.81 113 GLY A N 1
ATOM 854 C CA . GLY A 1 113 ? 15.384 -7.903 -11.404 1.00 78.81 113 GLY A CA 1
ATOM 855 C C . GLY A 1 113 ? 14.613 -7.052 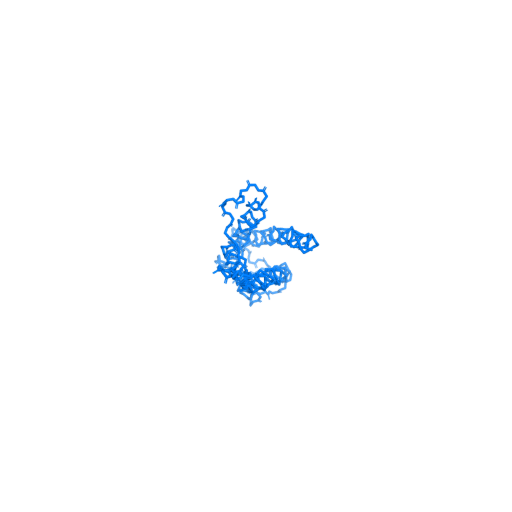-10.387 1.00 78.81 113 GLY A C 1
ATOM 856 O O . GLY A 1 113 ? 13.717 -7.536 -9.696 1.00 78.81 113 GLY A O 1
ATOM 857 N N . VAL A 1 114 ? 14.971 -5.769 -10.294 1.00 79.12 114 VAL A N 1
ATOM 858 C CA . VAL A 1 114 ? 14.428 -4.824 -9.299 1.00 79.12 114 VAL A CA 1
ATOM 859 C C . VAL A 1 114 ? 12.909 -4.652 -9.428 1.00 79.12 114 VAL A C 1
ATOM 861 O O . VAL A 1 114 ? 12.216 -4.538 -8.421 1.00 79.12 114 VAL A O 1
ATOM 864 N N . VAL A 1 115 ? 12.368 -4.705 -10.651 1.00 78.31 115 VAL A N 1
ATOM 865 C CA . VAL A 1 115 ? 10.921 -4.574 -10.897 1.00 78.31 115 VAL A CA 1
ATOM 866 C C . VAL A 1 115 ? 10.160 -5.796 -10.379 1.00 78.31 115 VAL A C 1
ATOM 868 O O . VAL A 1 115 ? 9.104 -5.646 -9.775 1.00 78.31 115 VAL A O 1
ATOM 871 N N . ALA A 1 116 ? 10.711 -7.004 -10.542 1.00 83.12 116 ALA A N 1
ATOM 872 C CA . ALA A 1 116 ? 10.108 -8.217 -9.988 1.00 83.12 116 ALA A CA 1
ATOM 873 C C . ALA A 1 116 ? 10.128 -8.223 -8.452 1.00 83.12 116 ALA A C 1
ATOM 875 O O . ALA A 1 116 ? 9.161 -8.659 -7.830 1.00 83.12 116 ALA A O 1
ATOM 876 N N . ALA A 1 117 ? 11.199 -7.702 -7.844 1.00 85.75 117 ALA A N 1
ATOM 877 C CA . ALA A 1 117 ? 11.253 -7.521 -6.397 1.00 85.75 117 ALA A CA 1
ATOM 878 C C . ALA A 1 117 ? 10.164 -6.545 -5.921 1.00 85.75 117 ALA A C 1
ATOM 880 O O . ALA A 1 117 ? 9.445 -6.869 -4.980 1.00 85.75 117 ALA A O 1
ATOM 881 N N . ALA A 1 118 ? 9.983 -5.416 -6.615 1.00 84.81 118 ALA A N 1
ATOM 882 C CA . ALA A 1 118 ? 8.938 -4.445 -6.289 1.00 84.81 118 ALA A CA 1
ATOM 883 C C . ALA A 1 118 ? 7.516 -5.038 -6.405 1.00 84.81 118 ALA A C 1
ATOM 885 O O . ALA A 1 118 ? 6.644 -4.825 -5.569 1.00 84.81 118 ALA A O 1
ATOM 886 N N . VAL A 1 119 ? 7.277 -5.889 -7.409 1.00 89.69 119 VAL A N 1
ATOM 887 C CA . VAL A 1 119 ? 6.012 -6.636 -7.519 1.00 89.69 119 VAL A CA 1
ATOM 888 C C . VAL A 1 119 ? 5.781 -7.525 -6.291 1.00 89.69 119 VAL A C 1
ATOM 890 O O . VAL A 1 119 ? 4.677 -7.548 -5.748 1.00 89.69 119 VAL A O 1
ATOM 893 N N . ALA A 1 120 ? 6.806 -8.252 -5.835 1.00 91.69 120 ALA A N 1
ATOM 894 C CA . ALA A 1 120 ? 6.690 -9.145 -4.683 1.00 91.69 120 ALA A CA 1
ATOM 895 C C . ALA A 1 120 ? 6.419 -8.380 -3.376 1.00 91.69 120 ALA A C 1
ATOM 897 O O . AL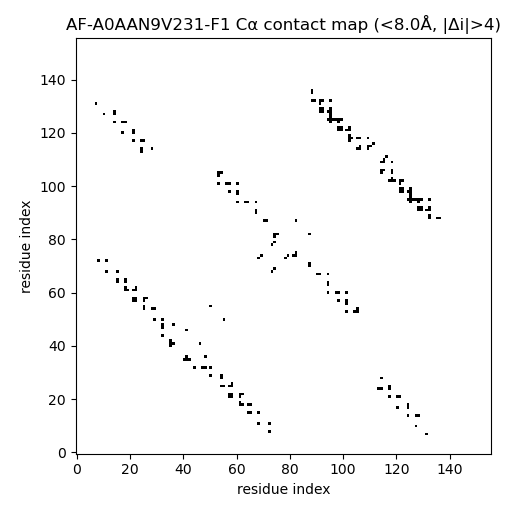A A 1 120 ? 5.513 -8.745 -2.625 1.00 91.69 120 ALA A O 1
ATOM 898 N N . PHE A 1 121 ? 7.154 -7.294 -3.126 1.00 89.00 121 PHE A N 1
ATOM 899 C CA . PHE A 1 121 ? 6.931 -6.423 -1.970 1.00 89.00 121 PHE A CA 1
ATOM 900 C C . PHE A 1 121 ? 5.546 -5.761 -2.002 1.00 89.00 121 PHE A C 1
ATOM 902 O O . PHE A 1 121 ? 4.864 -5.731 -0.974 1.00 89.00 121 PHE A O 1
ATOM 909 N N . GLY A 1 122 ? 5.073 -5.342 -3.179 1.00 89.56 122 GLY A N 1
ATOM 910 C CA . GLY A 1 122 ? 3.704 -4.868 -3.370 1.00 89.56 122 GLY A CA 1
ATOM 911 C C . GLY A 1 122 ? 2.641 -5.907 -2.979 1.00 89.56 122 GLY A C 1
ATOM 912 O O . GLY A 1 122 ? 1.677 -5.576 -2.282 1.00 89.56 122 GLY A O 1
ATOM 913 N N . PHE A 1 123 ? 2.833 -7.183 -3.334 1.00 94.44 123 PHE A N 1
ATOM 914 C CA . PHE A 1 123 ? 1.925 -8.258 -2.913 1.00 94.44 123 PHE A CA 1
ATOM 915 C C . PHE A 1 123 ? 1.989 -8.550 -1.409 1.00 94.44 123 PHE A C 1
ATOM 917 O O . PHE A 1 123 ? 0.959 -8.870 -0.810 1.00 94.44 123 PHE A O 1
ATOM 924 N N . PHE A 1 124 ? 3.151 -8.406 -0.765 1.00 92.75 124 PHE A N 1
ATOM 925 C CA . PHE A 1 124 ? 3.233 -8.512 0.695 1.00 92.75 124 PHE A CA 1
ATOM 926 C C . PHE A 1 124 ? 2.458 -7.392 1.393 1.00 92.75 124 PHE A C 1
ATOM 928 O O . PHE A 1 124 ? 1.723 -7.660 2.343 1.00 92.75 124 PHE A O 1
ATOM 935 N N . LEU A 1 125 ? 2.555 -6.157 0.897 1.00 90.31 125 LEU A N 1
ATOM 936 C CA . LEU A 1 125 ? 1.753 -5.038 1.395 1.00 90.31 125 LEU A CA 1
ATOM 937 C C . LEU A 1 125 ? 0.259 -5.291 1.205 1.00 90.31 125 LEU A C 1
ATOM 939 O O . LEU A 1 125 ? -0.510 -5.135 2.153 1.00 90.31 125 LEU A O 1
ATOM 943 N N . TRP A 1 126 ? -0.149 -5.766 0.027 1.00 95.56 126 TRP A N 1
ATOM 944 C CA . TRP A 1 126 ? -1.530 -6.182 -0.213 1.00 95.56 126 TRP A CA 1
ATOM 945 C C . TRP A 1 126 ? -2.014 -7.206 0.822 1.00 95.56 126 TRP A C 1
ATOM 947 O O . TRP A 1 126 ? -3.094 -7.033 1.391 1.00 95.56 126 TRP A O 1
ATOM 957 N N . ALA A 1 127 ? -1.223 -8.247 1.097 1.00 93.62 127 ALA A N 1
ATOM 958 C CA . ALA A 1 127 ? -1.590 -9.290 2.049 1.00 93.62 127 ALA A CA 1
ATOM 959 C C . ALA A 1 127 ? -1.748 -8.736 3.475 1.00 93.62 127 ALA A C 1
ATOM 961 O O . ALA A 1 127 ? -2.726 -9.058 4.152 1.00 93.62 127 ALA A O 1
ATOM 962 N N . ILE A 1 128 ? -0.835 -7.861 3.910 1.00 91.25 128 ILE A N 1
ATOM 963 C CA . ILE A 1 128 ? -0.904 -7.210 5.226 1.00 91.25 128 ILE A CA 1
ATOM 964 C C . ILE A 1 128 ? -2.169 -6.351 5.334 1.00 91.25 128 ILE A C 1
ATOM 966 O O . ILE A 1 128 ? -2.948 -6.531 6.269 1.00 91.25 128 ILE A O 1
ATOM 970 N N . PHE A 1 129 ? -2.415 -5.457 4.371 1.00 90.88 129 PHE A N 1
ATOM 971 C CA . PHE A 1 129 ? -3.586 -4.574 4.403 1.00 90.88 129 PHE A CA 1
ATOM 972 C C . PHE A 1 129 ? -4.905 -5.336 4.279 1.00 90.88 129 PHE A C 1
ATOM 974 O O . PHE A 1 129 ? -5.875 -4.982 4.944 1.00 90.88 129 PHE A O 1
ATOM 981 N N . THR A 1 130 ? -4.937 -6.413 3.495 1.00 92.19 130 THR A N 1
ATOM 982 C CA . THR A 1 130 ? -6.105 -7.299 3.406 1.00 92.19 130 THR A CA 1
ATOM 983 C C . THR A 1 130 ? -6.365 -7.997 4.739 1.00 92.19 130 THR A C 1
ATOM 985 O O . THR A 1 130 ? -7.506 -8.039 5.197 1.00 92.19 130 THR A O 1
ATOM 988 N N . GLY A 1 131 ? -5.317 -8.509 5.394 1.00 89.44 131 GLY A N 1
ATOM 989 C CA . GLY A 1 131 ? -5.420 -9.117 6.719 1.00 89.44 131 GLY A CA 1
ATOM 990 C C . GLY A 1 131 ? -5.936 -8.131 7.768 1.00 89.44 131 GLY A C 1
ATOM 991 O O . GLY A 1 131 ? -6.860 -8.455 8.511 1.00 89.44 131 GLY A O 1
ATOM 992 N N . LEU A 1 132 ? -5.400 -6.908 7.782 1.00 88.75 132 LEU A N 1
ATOM 993 C CA . LEU A 1 132 ? -5.846 -5.837 8.677 1.00 88.75 132 LEU A CA 1
A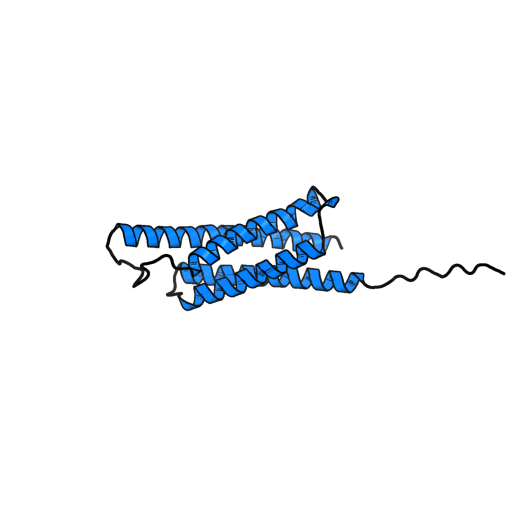TOM 994 C C . LEU A 1 132 ? -7.311 -5.454 8.429 1.00 88.75 132 LEU A C 1
ATOM 996 O O . LEU A 1 132 ? -8.105 -5.456 9.365 1.00 88.75 132 LEU A O 1
ATOM 1000 N N . ALA A 1 133 ? -7.700 -5.229 7.171 1.00 87.44 133 ALA A N 1
ATOM 1001 C CA . ALA A 1 133 ? -9.081 -4.915 6.810 1.00 87.44 133 ALA A CA 1
ATOM 1002 C C . ALA A 1 133 ? -10.058 -6.043 7.196 1.00 87.44 133 ALA A C 1
ATOM 1004 O O . ALA A 1 133 ? -11.164 -5.782 7.674 1.00 87.44 133 ALA A O 1
ATOM 1005 N N . ALA A 1 134 ? -9.651 -7.307 7.036 1.00 87.81 134 ALA A N 1
ATOM 1006 C CA . ALA A 1 134 ? -10.455 -8.455 7.445 1.00 87.81 134 ALA A CA 1
ATOM 1007 C C . ALA A 1 134 ? -10.643 -8.512 8.969 1.00 87.81 134 ALA A C 1
ATOM 1009 O O . ALA A 1 134 ? -11.758 -8.750 9.439 1.00 87.81 134 ALA A O 1
ATOM 1010 N N . LEU A 1 135 ? -9.581 -8.270 9.744 1.00 86.50 135 LEU A N 1
ATOM 1011 C CA . LEU A 1 135 ? -9.652 -8.212 11.206 1.00 86.50 135 LEU A CA 1
ATOM 1012 C C . LEU A 1 135 ? -10.574 -7.078 11.675 1.00 86.50 135 LEU A C 1
ATOM 1014 O O . LEU A 1 135 ? -11.471 -7.326 12.483 1.00 86.50 135 LEU A O 1
ATOM 1018 N N . ASP A 1 136 ? -10.432 -5.880 11.107 1.00 83.62 136 ASP A N 1
ATOM 1019 C CA . ASP A 1 136 ? -11.287 -4.727 11.409 1.00 83.62 136 ASP A CA 1
ATOM 1020 C C . ASP A 1 136 ? -12.771 -5.015 11.116 1.00 83.62 136 ASP A C 1
ATOM 1022 O O . ASP A 1 136 ? -13.663 -4.705 11.918 1.00 83.62 136 ASP A O 1
ATOM 1026 N N . LEU A 1 137 ? -13.057 -5.664 9.983 1.00 81.62 137 LEU A N 1
ATOM 1027 C CA . LEU A 1 137 ? -14.415 -6.052 9.603 1.00 81.62 137 LEU A CA 1
ATOM 1028 C C . LEU A 1 137 ? -15.004 -7.084 10.577 1.00 81.62 137 LEU A C 1
ATOM 1030 O O . LEU A 1 137 ? -16.166 -6.971 10.981 1.00 81.62 137 LEU A O 1
ATOM 1034 N N . LEU A 1 138 ? -14.209 -8.081 10.976 1.00 84.19 138 LEU A N 1
ATOM 1035 C CA . LEU A 1 138 ? -14.616 -9.108 11.937 1.00 84.19 138 LEU A CA 1
ATOM 1036 C C . LEU A 1 138 ? -14.899 -8.513 13.320 1.00 84.19 138 LEU A C 1
ATOM 1038 O O . LEU A 1 138 ? -15.883 -8.890 13.961 1.00 84.19 138 LEU A O 1
ATOM 1042 N N . GLU A 1 139 ? -14.081 -7.567 13.779 1.00 78.44 139 GLU A N 1
ATOM 1043 C CA . GLU A 1 139 ? -14.332 -6.843 15.026 1.00 78.44 139 GLU A CA 1
ATOM 1044 C C . GLU A 1 139 ? -15.621 -6.023 14.972 1.00 78.44 139 GLU A C 1
ATOM 1046 O O . GLU A 1 139 ? -16.397 -6.024 15.930 1.00 78.44 139 GLU A O 1
ATOM 1051 N N . THR A 1 140 ? -15.879 -5.357 13.847 1.00 74.25 140 THR A N 1
ATOM 1052 C CA . THR A 1 140 ? -17.091 -4.551 13.655 1.00 74.25 140 THR A CA 1
ATOM 1053 C C . THR A 1 140 ? -18.350 -5.420 13.714 1.00 74.25 140 THR A C 1
ATOM 1055 O O . THR A 1 140 ? -19.333 -5.037 14.346 1.00 74.25 140 THR A O 1
ATOM 1058 N N . ARG A 1 141 ? -18.313 -6.639 13.154 1.00 74.38 141 ARG A N 1
ATOM 1059 C CA . ARG A 1 141 ? -19.434 -7.594 13.254 1.00 74.38 141 ARG A CA 1
ATOM 1060 C C . ARG A 1 141 ? -19.621 -8.172 14.658 1.00 74.38 141 ARG A C 1
ATOM 1062 O O . ARG A 1 141 ? -20.753 -8.426 15.059 1.00 74.38 141 ARG A O 1
ATOM 1069 N N . ARG A 1 142 ? -18.542 -8.366 15.425 1.00 69.94 142 ARG A N 1
ATOM 1070 C CA . ARG A 1 142 ? -18.610 -8.878 16.809 1.00 69.94 142 ARG A CA 1
ATOM 1071 C C . ARG A 1 142 ? -19.172 -7.861 17.811 1.00 69.94 142 ARG A C 1
ATOM 1073 O O . ARG A 1 142 ? -19.726 -8.271 18.825 1.00 69.94 142 ARG A O 1
ATOM 1080 N N . GLY A 1 143 ? -19.078 -6.561 17.528 1.00 59.16 143 GLY A N 1
ATOM 1081 C CA . GLY A 1 143 ? -19.618 -5.490 18.378 1.00 59.16 143 GLY A CA 1
ATOM 1082 C C . GLY A 1 143 ? -21.140 -5.287 18.312 1.00 59.16 143 GLY A C 1
ATOM 1083 O O . GLY A 1 143 ? -21.675 -4.541 19.124 1.00 59.16 143 GLY A O 1
ATOM 1084 N N . GLY A 1 144 ? -21.848 -5.946 17.384 1.00 52.59 144 GLY A N 1
ATOM 1085 C CA . GLY A 1 144 ? -23.298 -5.791 17.176 1.00 52.59 144 GLY A CA 1
ATOM 1086 C C . GLY A 1 144 ? -24.202 -6.587 18.129 1.00 52.59 144 GLY A C 1
ATOM 1087 O O . GLY A 1 144 ? -25.420 -6.574 17.969 1.00 52.59 144 GLY A O 1
ATOM 1088 N N . GLY A 1 145 ? -23.636 -7.296 19.109 1.00 47.28 145 GLY A N 1
ATOM 1089 C CA . GLY A 1 145 ? -24.408 -8.001 20.130 1.00 47.28 145 GLY A CA 1
ATOM 1090 C C . GLY A 1 145 ? -25.042 -7.018 21.112 1.00 47.28 145 GLY A C 1
ATOM 1091 O O . GLY A 1 145 ? -24.413 -6.640 22.099 1.00 47.28 145 GLY A O 1
ATOM 1092 N N . VAL A 1 146 ? -26.283 -6.608 20.842 1.00 51.12 146 VAL 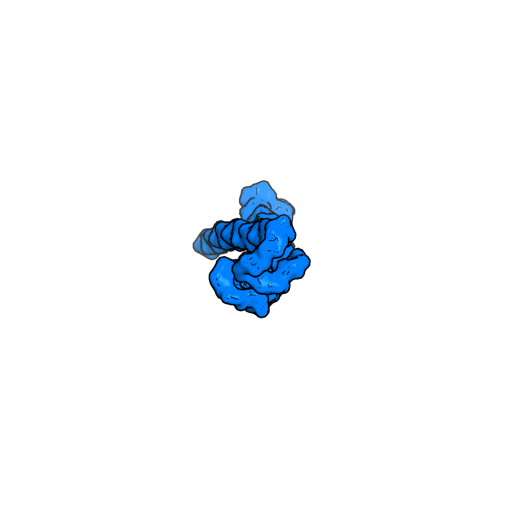A N 1
ATOM 1093 C CA . VAL A 1 146 ? -27.134 -5.857 21.772 1.00 51.12 146 VAL A CA 1
ATOM 1094 C C . VAL A 1 146 ? -27.166 -6.598 23.110 1.00 51.12 146 VAL A C 1
ATOM 1096 O O . VAL A 1 146 ? -27.789 -7.649 23.238 1.00 51.12 146 VAL A O 1
ATOM 1099 N N . LYS A 1 147 ? -26.505 -6.047 24.133 1.00 52.06 147 LYS A N 1
ATOM 1100 C CA . LYS A 1 147 ? -26.824 -6.393 25.518 1.00 52.06 147 LYS A CA 1
ATOM 1101 C C . LYS A 1 147 ? -28.137 -5.695 25.841 1.00 52.06 147 LYS A C 1
ATOM 1103 O O . LYS A 1 147 ? -28.136 -4.538 26.252 1.00 52.06 147 LYS A O 1
ATOM 1108 N N . THR A 1 148 ? -29.258 -6.375 25.626 1.00 52.59 148 THR A N 1
ATOM 1109 C CA . THR A 1 148 ? -30.509 -6.001 26.286 1.00 52.59 148 THR A CA 1
ATOM 1110 C C . THR A 1 148 ? -30.254 -6.130 27.785 1.00 52.59 148 THR A C 1
ATOM 1112 O O . THR A 1 148 ? -30.111 -7.240 28.299 1.00 52.59 148 THR A O 1
ATOM 1115 N N . GLY A 1 149 ? -30.086 -4.995 28.468 1.00 51.50 149 GLY A N 1
ATOM 1116 C CA . GLY A 1 149 ? -30.059 -4.962 29.927 1.00 51.50 149 GLY A CA 1
ATOM 1117 C C . GLY A 1 149 ? -31.366 -5.538 30.487 1.00 51.50 149 GLY A C 1
ATOM 1118 O O . GLY A 1 149 ? -32.381 -5.508 29.784 1.00 51.50 149 GLY A O 1
ATOM 1119 N N . PRO A 1 150 ? -31.367 -6.077 31.719 1.00 58.28 150 PRO A N 1
ATOM 1120 C CA . PRO A 1 150 ? -32.580 -6.607 32.324 1.00 58.28 150 PRO A CA 1
ATOM 1121 C C . PRO A 1 150 ? -33.643 -5.509 32.346 1.00 58.28 150 PRO A C 1
ATOM 1123 O O . PRO A 1 150 ? -33.393 -4.424 32.873 1.00 58.28 150 PRO A O 1
ATOM 1126 N N . ALA A 1 151 ? -34.811 -5.777 31.761 1.00 60.78 151 ALA A N 1
ATOM 1127 C CA . ALA A 1 151 ? -35.974 -4.928 31.955 1.00 60.78 151 ALA A CA 1
ATOM 1128 C C . ALA A 1 151 ? -36.262 -4.903 33.462 1.00 60.78 151 ALA A C 1
ATOM 1130 O O . ALA A 1 151 ? -36.669 -5.911 34.039 1.00 60.78 151 ALA A O 1
ATOM 1131 N N . ALA A 1 152 ? -35.964 -3.777 34.111 1.00 63.03 152 ALA A N 1
ATOM 1132 C CA . ALA A 1 152 ? -36.355 -3.542 35.487 1.00 63.03 152 ALA A CA 1
ATOM 1133 C C . ALA A 1 152 ? -37.881 -3.642 35.546 1.00 63.03 152 ALA A C 1
ATOM 1135 O O . ALA A 1 152 ? -38.572 -2.848 34.912 1.00 63.03 152 ALA A O 1
ATOM 1136 N N . ASN A 1 153 ? -38.385 -4.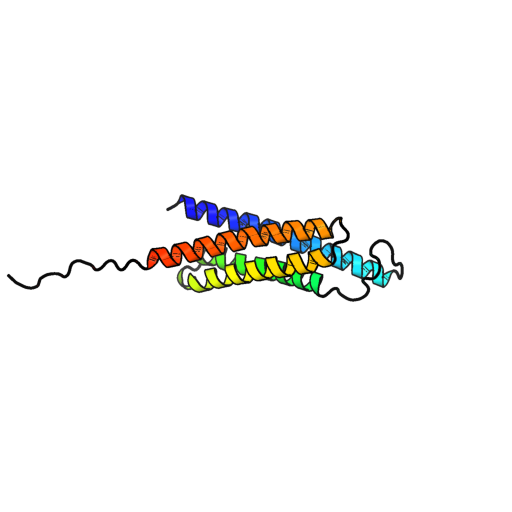653 36.253 1.00 65.44 153 ASN A N 1
ATOM 1137 C CA . ASN A 1 153 ? -39.805 -4.822 36.520 1.00 65.44 153 ASN A CA 1
ATOM 1138 C C . ASN A 1 153 ? -40.258 -3.712 37.487 1.00 65.44 153 ASN A C 1
ATOM 1140 O O . ASN A 1 153 ? -39.797 -3.712 38.632 1.00 65.44 153 ASN A O 1
ATOM 1144 N N . PRO A 1 154 ? -41.126 -2.766 37.083 1.00 61.09 154 PRO A N 1
ATOM 1145 C CA . PRO A 1 154 ? -41.726 -1.827 38.007 1.00 61.09 154 PRO A CA 1
ATOM 1146 C C . PRO A 1 154 ? -43.038 -2.432 38.519 1.00 61.09 154 PRO A C 1
ATOM 1148 O O . PRO A 1 154 ? -44.091 -2.251 37.912 1.00 61.09 154 PRO A O 1
ATOM 1151 N N . GLY A 1 155 ? -42.959 -3.133 39.650 1.00 63.84 155 GLY A N 1
ATOM 1152 C CA . GLY A 1 155 ? -44.120 -3.447 40.487 1.00 63.84 155 GLY A CA 1
ATOM 1153 C C . GLY A 1 155 ? -44.374 -4.935 40.702 1.00 63.84 155 GLY A C 1
ATOM 1154 O O . GLY A 1 155 ? -44.927 -5.590 39.826 1.00 63.84 155 GLY A O 1
ATOM 1155 N N . VAL A 1 156 ? -43.997 -5.432 41.887 1.00 48.62 156 VAL A N 1
ATOM 1156 C CA . VAL A 1 156 ? -44.909 -5.928 42.942 1.00 48.62 156 VAL A CA 1
ATOM 1157 C C . VAL A 1 156 ? -44.229 -5.702 44.291 1.00 48.62 156 VAL A C 1
ATOM 1159 O O . VAL A 1 156 ? -42.996 -5.914 44.343 1.00 48.62 156 VAL A O 1
#

Mean predicted aligned error: 11.11 Å

pLDDT: mean 75.36, std 14.81, range [43.06, 95.56]

InterPro domains:
  IPR008253 Marvel domain [PF01284] (10-134)